Protein AF-X0YHH0-F1 (afdb_monomer_lite)

Foldseek 3Di:
DDPPDPDDFDKDWDADPVVRDTPDIDTDDFQDKDWDWDQDPPPRFIKIWIWTQHNVRDTHTDKMKTQAPDDPDDQCVQWDAPDVSIIMHD

Organism: NCBI:txid412755

Radius of gyration: 17.67 Å; chains: 1; bounding box: 38×37×54 Å

Sequence (90 aa):
MAYLGLYPLHILSIKDISNNKTVLQVATTPGDNLWIVFVNSVEGLPVADHFVVNDNYEILFTETIFQAPYAGYDHAERSEVLAPNTTKIS

Structure (mmCIF, N/CA/C/O backbone):
data_AF-X0YHH0-F1
#
_entry.id   AF-X0YHH0-F1
#
loop_
_atom_site.group_PDB
_atom_site.id
_atom_site.type_symbol
_atom_site.label_atom_id
_atom_site.label_alt_id
_atom_site.label_comp_id
_atom_site.label_asym_id
_atom_site.label_entity_id
_atom_site.label_seq_id
_atom_site.pdbx_PDB_ins_code
_atom_site.Cartn_x
_atom_site.Cartn_y
_atom_site.Cartn_z
_atom_site.occupancy
_atom_site.B_iso_or_equiv
_atom_site.auth_seq_id
_atom_site.auth_comp_id
_atom_site.auth_asym_id
_atom_site.auth_atom_id
_atom_site.pdbx_PDB_model_num
ATOM 1 N N . MET A 1 1 ? -19.314 -18.018 33.987 1.00 44.31 1 MET A N 1
ATOM 2 C CA . MET A 1 1 ? -18.332 -16.915 33.989 1.00 44.31 1 MET A CA 1
ATOM 3 C C . MET A 1 1 ? -18.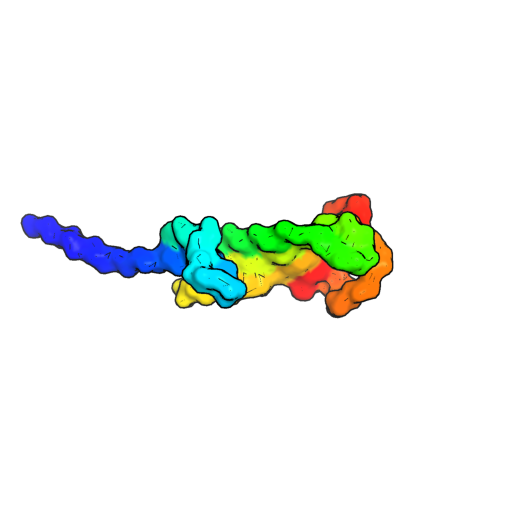047 -16.551 32.545 1.00 44.31 1 MET A C 1
ATOM 5 O O . MET A 1 1 ? -17.398 -17.328 31.861 1.00 44.31 1 MET A O 1
ATOM 9 N N . ALA A 1 2 ? -18.631 -15.461 32.050 1.00 48.16 2 ALA A N 1
ATOM 10 C CA . ALA A 1 2 ? -18.377 -14.983 30.695 1.00 48.16 2 ALA A CA 1
ATOM 11 C C . ALA A 1 2 ? -17.203 -13.999 30.754 1.00 48.16 2 ALA A C 1
ATOM 13 O O . ALA A 1 2 ? -17.328 -12.923 31.335 1.00 48.16 2 ALA A O 1
ATOM 14 N N . TYR A 1 3 ? -16.058 -14.391 30.201 1.00 53.94 3 TYR A N 1
ATOM 15 C CA . TYR A 1 3 ? -14.940 -13.482 29.982 1.00 53.94 3 TYR A CA 1
ATOM 16 C C . TYR A 1 3 ? -15.295 -12.590 28.788 1.00 53.94 3 TYR A C 1
ATOM 18 O O . TYR A 1 3 ? -15.108 -12.973 27.638 1.00 53.94 3 TYR A O 1
ATOM 26 N N . LEU A 1 4 ? -15.859 -11.413 29.057 1.00 54.09 4 LEU A N 1
ATOM 27 C CA . LEU A 1 4 ? -15.933 -10.327 28.080 1.00 54.09 4 LEU A CA 1
ATOM 28 C C . LEU A 1 4 ? -14.520 -9.752 27.923 1.00 54.09 4 LEU A C 1
ATOM 30 O O . LEU A 1 4 ? -14.148 -8.788 28.586 1.00 54.09 4 LEU A O 1
ATOM 34 N N . GLY A 1 5 ? -13.700 -10.406 27.101 1.00 58.78 5 GLY A N 1
ATOM 35 C CA . GLY A 1 5 ? -12.411 -9.866 26.688 1.00 58.78 5 GLY A CA 1
ATOM 36 C C . GLY A 1 5 ? -12.635 -8.686 25.747 1.00 58.78 5 GLY A C 1
ATOM 37 O O . GLY A 1 5 ? -13.074 -8.874 24.615 1.00 58.78 5 GLY A O 1
ATOM 38 N N . LEU A 1 6 ? -12.357 -7.470 26.217 1.00 66.81 6 LEU A N 1
ATOM 39 C CA . LEU A 1 6 ? -12.200 -6.298 25.359 1.00 66.81 6 LEU A CA 1
ATOM 40 C C . LEU A 1 6 ? -10.895 -6.474 24.576 1.00 66.81 6 LEU A C 1
ATOM 42 O O . LEU A 1 6 ? -9.814 -6.245 25.113 1.00 66.81 6 LEU A O 1
ATOM 46 N N . TYR A 1 7 ? -10.992 -6.919 23.325 1.00 70.31 7 TYR A N 1
ATOM 47 C CA . TYR A 1 7 ? -9.852 -6.899 22.413 1.00 70.31 7 TYR A CA 1
ATOM 48 C C . TYR A 1 7 ? -9.653 -5.470 21.894 1.00 70.31 7 TYR A C 1
ATOM 50 O O . TYR A 1 7 ? -10.640 -4.8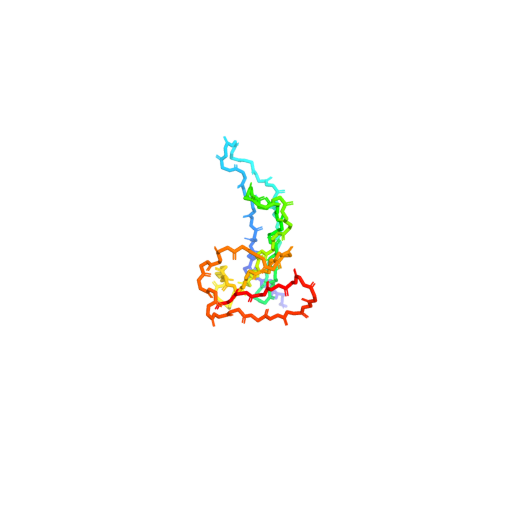32 21.512 1.00 70.31 7 TYR A O 1
ATOM 58 N N . PRO A 1 8 ? -8.415 -4.942 21.886 1.00 77.00 8 PRO A N 1
ATOM 59 C CA . PRO A 1 8 ? -8.151 -3.631 21.314 1.00 77.00 8 PRO A CA 1
ATOM 60 C C . PRO A 1 8 ? -8.477 -3.658 19.817 1.00 77.00 8 PRO A C 1
ATOM 62 O O . PRO A 1 8 ? -7.937 -4.463 19.062 1.00 77.00 8 PRO A O 1
ATOM 65 N N . LEU A 1 9 ? -9.397 -2.788 19.401 1.00 85.94 9 LEU A N 1
ATOM 66 C CA . LEU A 1 9 ? -9.737 -2.594 17.997 1.00 85.94 9 LEU A CA 1
ATOM 67 C C . LEU A 1 9 ? -8.809 -1.529 17.412 1.00 85.94 9 LEU A C 1
ATOM 69 O O . LEU A 1 9 ? -8.915 -0.353 17.765 1.00 85.94 9 LEU A O 1
ATOM 73 N N . HIS A 1 10 ? -7.926 -1.941 16.508 1.00 92.19 10 HIS A N 1
ATOM 74 C CA . HIS A 1 10 ? -7.081 -1.031 15.745 1.00 92.19 10 HIS A CA 1
ATOM 75 C C . HIS A 1 10 ? -7.772 -0.638 14.441 1.00 92.19 10 HIS A C 1
ATOM 77 O O . HIS A 1 10 ? -8.444 -1.447 13.797 1.00 92.19 10 HIS A O 1
ATOM 83 N N . ILE A 1 11 ? -7.626 0.631 14.072 1.00 94.50 11 ILE A N 1
ATOM 84 C CA . ILE A 1 11 ? -8.306 1.228 12.928 1.00 94.50 11 ILE A CA 1
ATOM 85 C C . ILE A 1 11 ? -7.270 1.894 12.030 1.00 94.50 11 ILE A C 1
ATOM 87 O O . ILE A 1 11 ? -6.542 2.780 12.479 1.00 94.50 11 ILE A O 1
ATOM 91 N N . LEU A 1 12 ? -7.277 1.531 10.750 1.00 94.25 12 LEU A N 1
ATOM 92 C CA . LEU A 1 12 ? -6.591 2.277 9.704 1.00 94.25 12 LEU A CA 1
ATOM 93 C C . LEU A 1 12 ? -7.536 3.365 9.180 1.00 94.25 12 LEU A C 1
ATOM 95 O O . LEU A 1 12 ? -8.681 3.079 8.817 1.00 94.25 12 LEU A O 1
ATOM 99 N N . SER A 1 13 ? -7.071 4.616 9.133 1.00 94.56 13 SER A N 1
ATOM 100 C CA . SER A 1 13 ? -7.857 5.741 8.615 1.00 94.56 13 SER A CA 1
ATOM 101 C C . SER A 1 13 ? -7.083 6.557 7.590 1.00 94.56 13 SER A C 1
ATOM 103 O O . SER A 1 13 ? -5.974 7.003 7.879 1.00 94.56 13 SER A O 1
ATOM 105 N N . ILE A 1 14 ? -7.709 6.838 6.449 1.00 93.56 14 ILE A N 1
ATOM 106 C CA . ILE A 1 14 ? -7.210 7.791 5.455 1.00 93.56 14 ILE A CA 1
ATOM 107 C C . ILE A 1 14 ? -8.020 9.071 5.600 1.00 93.56 14 ILE A C 1
ATOM 109 O O . ILE A 1 14 ? -9.253 9.043 5.550 1.00 93.56 14 ILE A O 1
ATOM 113 N N . LYS A 1 15 ? -7.330 10.194 5.796 1.00 95.88 15 LYS A N 1
ATOM 114 C CA . LYS A 1 15 ? -7.948 11.504 5.994 1.00 95.88 15 LYS A CA 1
ATOM 115 C C . LYS A 1 15 ? -7.476 12.471 4.924 1.00 95.88 15 LYS A C 1
ATOM 117 O O . LYS A 1 15 ? -6.283 12.587 4.665 1.00 95.88 15 LYS A O 1
ATOM 122 N N . ASP A 1 16 ? -8.427 13.189 4.354 1.00 94.19 16 ASP A N 1
ATOM 123 C CA . ASP A 1 16 ? -8.158 14.378 3.570 1.00 94.19 16 ASP A CA 1
ATOM 124 C C . ASP A 1 16 ? -7.859 15.528 4.539 1.00 94.19 16 ASP A C 1
ATOM 126 O O . ASP A 1 16 ? -8.733 16.013 5.262 1.00 94.19 16 ASP A O 1
ATOM 130 N N . ILE A 1 17 ? -6.594 15.941 4.584 1.00 94.62 17 ILE A N 1
ATOM 131 C CA . ILE A 1 17 ? -6.128 17.001 5.482 1.00 94.62 17 ILE A CA 1
ATOM 132 C C . ILE A 1 17 ? -6.609 18.394 5.058 1.00 94.62 17 ILE A C 1
ATOM 134 O O . ILE A 1 17 ? -6.615 19.300 5.887 1.00 94.62 17 ILE A O 1
ATOM 138 N N . SER A 1 18 ? -7.035 18.581 3.801 1.00 95.88 18 SER A N 1
ATOM 139 C CA . SER A 1 18 ? -7.477 19.888 3.295 1.00 95.88 18 SER A CA 1
ATOM 140 C C . SER A 1 18 ? -8.803 20.336 3.913 1.00 95.88 18 SER A C 1
ATOM 142 O O . SER A 1 18 ? -9.053 21.528 4.075 1.00 95.88 18 SER A O 1
ATOM 144 N N . ASN A 1 19 ? -9.645 19.371 4.288 1.00 94.75 19 ASN A N 1
ATOM 145 C CA . ASN A 1 19 ? -10.984 19.588 4.835 1.00 94.75 19 ASN A CA 1
ATOM 146 C C . ASN A 1 19 ? -11.262 18.747 6.098 1.00 94.75 19 ASN A C 1
ATOM 148 O O . ASN A 1 19 ? -12.391 18.730 6.588 1.00 94.75 19 ASN A O 1
ATOM 152 N N . ASN A 1 20 ? -10.242 18.069 6.635 1.00 92.38 20 ASN A N 1
ATOM 153 C CA . ASN A 1 20 ? -10.311 17.196 7.809 1.00 92.38 20 ASN A CA 1
ATOM 154 C C . ASN A 1 20 ? -11.375 16.082 7.700 1.00 92.38 20 ASN A C 1
ATOM 156 O O . ASN A 1 20 ? -11.971 15.670 8.699 1.00 92.38 20 ASN A O 1
ATOM 160 N N . LYS A 1 21 ? -11.642 15.594 6.483 1.00 96.44 21 LYS A N 1
ATOM 161 C CA . LYS A 1 21 ? -12.627 14.541 6.223 1.00 96.44 21 LYS A CA 1
ATOM 162 C C . LYS A 1 21 ? -11.962 13.169 6.210 1.00 96.44 21 LYS A C 1
ATOM 164 O O . LYS A 1 21 ? -10.991 12.941 5.495 1.00 96.44 21 LYS A O 1
ATOM 169 N N . THR A 1 22 ? -12.535 12.211 6.933 1.00 96.00 22 THR A N 1
ATOM 170 C CA . THR A 1 22 ? -12.160 10.799 6.787 1.00 96.00 22 THR A CA 1
ATOM 171 C C . THR A 1 22 ? -12.679 10.264 5.452 1.00 96.00 22 THR A C 1
ATOM 173 O O . THR A 1 22 ? -13.882 10.288 5.191 1.00 96.00 22 THR A O 1
ATOM 176 N N . VAL A 1 23 ? -11.766 9.795 4.605 1.00 94.81 23 VAL A N 1
ATOM 177 C CA . VAL A 1 23 ? -12.050 9.212 3.284 1.00 94.81 23 VAL A CA 1
ATOM 178 C C . VAL A 1 23 ? -12.272 7.706 3.397 1.00 94.81 23 VAL A C 1
ATOM 180 O O . VAL A 1 23 ? -13.161 7.162 2.748 1.00 94.81 23 VAL A O 1
ATOM 183 N N . LEU A 1 24 ? -11.491 7.044 4.251 1.00 93.75 24 LEU A N 1
ATOM 184 C CA . LEU A 1 24 ? -11.587 5.614 4.516 1.00 93.75 24 LEU A CA 1
ATOM 185 C C . LEU A 1 24 ? -11.334 5.355 5.997 1.00 93.75 24 LEU A C 1
ATOM 187 O O . LEU A 1 24 ? -10.460 5.981 6.599 1.00 93.75 24 LEU A O 1
ATOM 191 N N . GLN A 1 25 ? -12.077 4.413 6.567 1.00 95.31 25 GLN A N 1
ATOM 192 C CA . GLN A 1 25 ? -11.847 3.915 7.914 1.00 95.31 25 GLN A CA 1
ATOM 193 C C . GLN A 1 25 ? -12.209 2.435 7.969 1.00 95.31 25 GLN A C 1
ATOM 195 O O . GLN A 1 25 ? -13.348 2.073 7.677 1.00 95.31 25 GLN A O 1
ATOM 200 N N . VAL A 1 26 ? -11.249 1.591 8.330 1.00 94.12 26 VAL A N 1
ATOM 201 C CA . VAL A 1 26 ? -11.426 0.135 8.381 1.00 94.12 26 VAL A CA 1
ATOM 202 C C . VAL A 1 26 ? -10.744 -0.436 9.618 1.00 94.12 26 VAL A C 1
ATOM 204 O O . VAL A 1 26 ? -9.752 0.118 10.096 1.00 94.12 26 VAL A O 1
ATOM 207 N N . ALA A 1 27 ? -11.282 -1.535 10.150 1.00 94.50 27 ALA A N 1
ATOM 208 C CA . ALA A 1 27 ? -10.545 -2.342 11.118 1.00 94.50 27 ALA A CA 1
ATOM 209 C C . ALA A 1 27 ? -9.278 -2.887 10.456 1.00 94.50 27 ALA A C 1
ATOM 211 O O . ALA A 1 27 ? -9.317 -3.214 9.271 1.00 94.50 27 ALA A O 1
ATOM 212 N N . THR A 1 28 ? -8.181 -2.954 11.208 1.0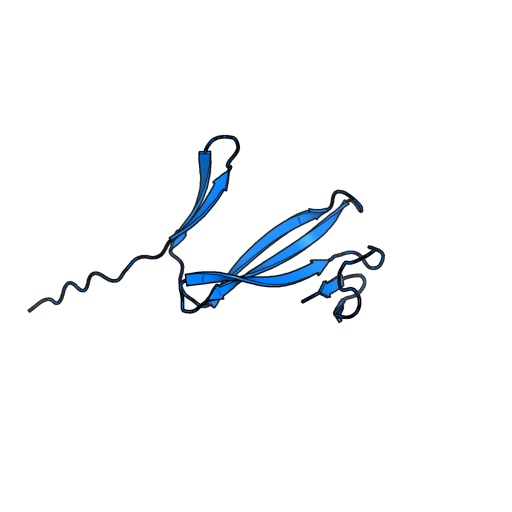0 94.56 28 THR A N 1
ATOM 213 C CA . THR A 1 28 ? -6.906 -3.442 10.680 1.00 94.56 28 THR A CA 1
ATOM 214 C C . THR A 1 28 ? -6.203 -4.391 11.639 1.00 94.56 28 THR A C 1
ATOM 216 O O . THR A 1 28 ? -6.354 -4.288 12.860 1.00 94.56 28 THR A O 1
ATOM 219 N N . THR A 1 29 ? -5.438 -5.308 11.065 1.00 94.81 29 THR A N 1
ATOM 220 C CA . THR A 1 29 ? -4.610 -6.302 11.741 1.00 94.81 29 THR A CA 1
ATOM 221 C C . THR A 1 29 ? -3.197 -6.332 11.151 1.00 94.81 29 THR A C 1
ATOM 223 O O . THR A 1 29 ? -3.017 -5.968 9.988 1.00 94.81 29 THR A O 1
ATOM 226 N N . PRO A 1 30 ? -2.178 -6.769 11.916 1.00 96.12 30 PRO A N 1
ATOM 227 C CA . PRO A 1 30 ? -0.842 -6.979 11.371 1.00 96.12 30 PRO A CA 1
ATOM 228 C C . PRO A 1 30 ? -0.865 -7.909 10.153 1.00 96.12 30 PRO A C 1
ATOM 230 O O . PRO A 1 30 ? -1.566 -8.922 10.147 1.00 96.12 30 PRO A O 1
ATOM 233 N N . GLY A 1 31 ? -0.101 -7.553 9.123 1.00 95.62 31 GLY A N 1
ATOM 234 C CA . GLY A 1 31 ? -0.076 -8.222 7.822 1.00 95.62 31 GLY A CA 1
ATOM 235 C C . GLY A 1 31 ? -1.068 -7.667 6.796 1.00 95.62 31 GLY A C 1
ATOM 236 O O . GLY A 1 31 ? -0.998 -8.058 5.630 1.00 95.62 31 GLY A O 1
ATOM 237 N N . ASP A 1 32 ? -1.963 -6.750 7.181 1.00 95.94 32 ASP A N 1
ATOM 238 C CA . ASP A 1 32 ? -2.831 -6.066 6.222 1.00 95.94 32 ASP A CA 1
ATOM 239 C C . ASP A 1 32 ? -2.003 -5.242 5.229 1.00 95.94 32 ASP A C 1
ATOM 241 O O . ASP A 1 32 ? -1.063 -4.538 5.607 1.00 95.94 32 ASP A O 1
ATOM 245 N N . ASN A 1 33 ? -2.404 -5.296 3.958 1.00 96.12 33 ASN A N 1
ATOM 246 C CA . ASN A 1 33 ? -1.757 -4.567 2.872 1.00 96.12 33 ASN A CA 1
ATOM 247 C C . ASN A 1 33 ? -2.549 -3.298 2.546 1.00 96.12 33 ASN A C 1
ATOM 249 O O . ASN A 1 33 ? -3.771 -3.337 2.375 1.00 96.12 33 ASN A O 1
ATOM 253 N N . LEU A 1 34 ? -1.840 -2.187 2.382 1.00 94.50 34 LEU A N 1
ATOM 254 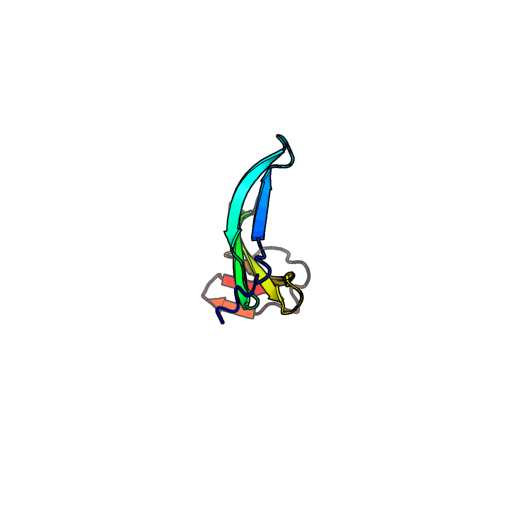C CA . LEU A 1 34 ? -2.364 -0.924 1.884 1.00 94.50 34 LEU A CA 1
ATOM 255 C C . LEU A 1 34 ? -1.665 -0.593 0.566 1.00 94.50 34 LEU A C 1
ATOM 257 O O . LEU A 1 34 ? -0.449 -0.434 0.521 1.00 94.50 34 LEU A O 1
ATOM 261 N N . TRP A 1 35 ? -2.458 -0.449 -0.492 1.00 94.38 35 TRP A N 1
ATOM 262 C CA . TRP A 1 35 ? -1.985 -0.043 -1.811 1.00 94.38 35 TRP A CA 1
ATOM 263 C C . TRP A 1 35 ? -2.496 1.354 -2.135 1.00 94.38 35 TRP A C 1
ATOM 265 O O . TRP A 1 35 ? -3.707 1.591 -2.129 1.00 94.38 35 TRP A O 1
ATOM 275 N N . ILE A 1 36 ? -1.583 2.273 -2.438 1.00 92.56 36 ILE A N 1
ATOM 276 C CA . ILE A 1 36 ? -1.920 3.615 -2.914 1.00 92.56 36 ILE A CA 1
ATOM 277 C C . ILE A 1 36 ? -1.554 3.684 -4.390 1.00 92.56 36 ILE A C 1
ATOM 279 O O . ILE A 1 36 ? -0.381 3.692 -4.745 1.00 92.56 36 ILE A O 1
ATOM 283 N N . VAL A 1 37 ? -2.573 3.725 -5.249 1.00 92.19 37 VAL A N 1
ATOM 284 C CA . VAL A 1 37 ? -2.399 3.785 -6.704 1.00 92.19 37 VAL A CA 1
ATOM 285 C C . VAL A 1 37 ? -2.755 5.177 -7.200 1.00 92.19 37 VAL A C 1
ATOM 287 O O . VAL A 1 37 ? -3.847 5.681 -6.929 1.00 92.19 37 VAL A O 1
ATOM 290 N N . PHE A 1 38 ? -1.845 5.794 -7.941 1.00 89.88 38 PHE A N 1
ATOM 291 C CA . PHE A 1 38 ? -2.018 7.134 -8.486 1.00 89.88 38 PHE A CA 1
ATOM 292 C C . PHE A 1 38 ? -1.345 7.258 -9.852 1.00 89.88 38 PHE A C 1
ATOM 294 O O . PHE A 1 38 ? -0.558 6.411 -10.263 1.00 89.88 38 PHE A O 1
ATOM 301 N N . VAL A 1 39 ? -1.685 8.317 -10.581 1.00 89.31 39 VAL A N 1
ATOM 302 C CA . VAL A 1 39 ? -1.030 8.655 -11.848 1.00 89.31 39 VAL A CA 1
ATOM 303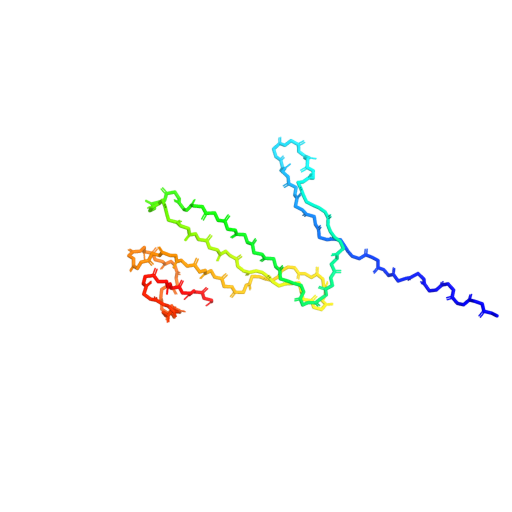 C C . VAL A 1 39 ? 0.087 9.643 -11.540 1.00 89.31 39 VAL A C 1
ATOM 305 O O . VAL A 1 39 ? -0.182 10.699 -10.961 1.00 89.31 39 VAL A O 1
ATOM 308 N N . ASN A 1 40 ? 1.333 9.319 -11.896 1.00 83.44 40 ASN A N 1
ATOM 309 C CA . ASN A 1 40 ? 2.431 10.258 -11.686 1.00 83.44 40 ASN A CA 1
ATOM 310 C C . ASN A 1 40 ? 2.285 11.475 -12.613 1.00 83.44 40 ASN A C 1
ATOM 312 O O . ASN A 1 40 ? 1.833 11.378 -13.752 1.00 83.44 40 ASN A O 1
ATOM 316 N N . SER A 1 41 ? 2.673 12.651 -12.128 1.00 79.44 41 SER A N 1
ATOM 317 C CA . SER A 1 41 ? 2.541 13.894 -12.898 1.00 79.44 41 SER A CA 1
ATOM 318 C C . SER A 1 41 ? 3.579 14.038 -14.012 1.00 79.44 41 SER A C 1
ATOM 320 O O . SER A 1 41 ? 3.373 14.830 -14.927 1.00 79.44 41 SER A O 1
ATOM 322 N N . VAL A 1 42 ? 4.692 13.302 -13.931 1.00 77.38 42 VAL A N 1
ATOM 323 C CA . VAL A 1 42 ? 5.815 13.419 -14.872 1.00 77.38 42 VAL A CA 1
ATOM 324 C C . VAL A 1 42 ? 5.523 12.678 -16.173 1.00 77.38 42 VAL A C 1
ATOM 326 O O . VAL A 1 42 ? 5.668 13.255 -17.246 1.00 77.38 42 VAL A O 1
ATOM 329 N N . GLU A 1 43 ? 5.092 11.419 -16.088 1.00 75.69 43 GLU A N 1
ATOM 330 C CA . GLU A 1 43 ? 4.888 10.567 -17.267 1.00 75.69 43 GLU A CA 1
ATOM 331 C C . GLU A 1 43 ? 3.408 10.296 -17.552 1.00 75.69 43 GLU A C 1
ATOM 333 O O . GLU A 1 43 ? 3.071 9.792 -18.621 1.00 75.69 43 GLU A O 1
ATOM 338 N N . GLY A 1 44 ? 2.509 10.648 -16.627 1.00 84.06 44 GLY A N 1
ATOM 339 C CA . GLY A 1 44 ? 1.087 10.346 -16.758 1.00 84.06 44 GLY A CA 1
ATOM 340 C C . GLY A 1 44 ? 0.796 8.850 -16.654 1.00 84.06 44 GLY A C 1
ATOM 341 O O . GLY A 1 44 ? -0.210 8.389 -17.193 1.00 84.06 44 GLY A O 1
ATOM 342 N N . LEU A 1 45 ? 1.671 8.090 -15.986 1.00 84.94 45 LEU A N 1
ATOM 343 C CA . LEU A 1 45 ? 1.598 6.635 -15.899 1.00 84.94 45 LEU A CA 1
ATOM 344 C C . LEU A 1 45 ? 1.223 6.171 -14.484 1.00 84.94 45 LEU A C 1
ATOM 346 O O . LEU A 1 45 ? 1.529 6.862 -13.504 1.00 84.94 45 LEU A O 1
ATOM 350 N N . PRO A 1 46 ? 0.538 5.018 -14.353 1.00 88.12 46 PRO A N 1
ATOM 351 C CA . PRO A 1 46 ? 0.196 4.464 -13.052 1.00 88.12 46 PRO A CA 1
ATOM 352 C C . PRO A 1 46 ? 1.433 4.099 -12.226 1.00 88.12 46 PRO A C 1
ATOM 354 O O . PRO A 1 46 ? 2.358 3.436 -12.706 1.00 88.12 46 PRO A O 1
ATOM 357 N N . VAL A 1 47 ? 1.390 4.484 -10.956 1.00 89.06 47 VAL A N 1
ATOM 358 C CA . VAL A 1 47 ? 2.338 4.116 -9.906 1.00 89.06 47 VAL A CA 1
ATOM 359 C C . VAL A 1 47 ? 1.547 3.547 -8.737 1.00 89.06 47 VAL A C 1
ATOM 361 O O . VAL A 1 47 ? 0.445 4.017 -8.441 1.00 89.06 47 VAL A O 1
ATOM 364 N N . ALA A 1 48 ? 2.087 2.513 -8.101 1.00 92.31 48 ALA A N 1
ATOM 365 C CA . ALA A 1 48 ? 1.485 1.874 -6.943 1.00 92.31 48 ALA A CA 1
ATOM 366 C C . ALA A 1 48 ? 2.500 1.768 -5.805 1.00 92.31 48 ALA A C 1
ATOM 368 O O . ALA A 1 48 ? 3.495 1.060 -5.938 1.00 92.31 48 ALA A O 1
ATOM 369 N N . ASP A 1 49 ? 2.217 2.430 -4.687 1.00 92.88 49 ASP A N 1
ATOM 370 C CA . ASP A 1 49 ? 2.976 2.271 -3.450 1.00 92.88 49 ASP A CA 1
ATOM 371 C C . ASP A 1 49 ? 2.336 1.194 -2.582 1.00 92.88 49 ASP A C 1
ATOM 373 O O . ASP A 1 49 ? 1.116 1.180 -2.373 1.00 92.88 49 ASP A O 1
ATOM 377 N N . HIS A 1 50 ? 3.177 0.310 -2.064 1.00 95.06 50 HIS A N 1
ATOM 378 C CA . HIS A 1 50 ? 2.790 -0.805 -1.223 1.00 95.06 50 HIS A CA 1
ATOM 379 C C . HIS A 1 50 ? 3.257 -0.580 0.212 1.00 95.06 50 HIS A C 1
ATOM 381 O O . HIS A 1 50 ? 4.444 -0.371 0.483 1.00 95.06 50 HIS A O 1
ATOM 387 N N . PHE A 1 51 ? 2.313 -0.685 1.140 1.00 96.44 51 PHE A N 1
ATOM 388 C CA . PHE A 1 51 ? 2.559 -0.635 2.568 1.00 96.44 51 PHE A CA 1
ATOM 389 C C . PHE A 1 51 ? 1.974 -1.858 3.269 1.00 96.44 51 PHE A C 1
ATOM 391 O O . PHE A 1 51 ? 0.938 -2.383 2.860 1.00 96.44 51 PHE A O 1
ATOM 398 N N . VAL A 1 52 ? 2.592 -2.243 4.380 1.00 97.38 52 VAL A N 1
ATOM 399 C CA . VAL A 1 52 ? 2.118 -3.303 5.275 1.00 97.38 52 VAL A CA 1
ATOM 400 C C . VAL A 1 52 ? 1.958 -2.757 6.686 1.00 97.38 52 VAL A C 1
ATOM 402 O O . VAL A 1 52 ? 2.778 -1.965 7.153 1.00 97.38 52 VAL A O 1
ATOM 405 N N . VAL A 1 53 ? 0.913 -3.200 7.382 1.00 96.62 53 VAL A N 1
ATOM 406 C CA . VAL A 1 53 ? 0.766 -2.977 8.824 1.00 96.62 53 VAL A CA 1
ATOM 407 C C . VAL A 1 53 ? 1.616 -4.004 9.570 1.00 96.62 53 VAL A C 1
ATOM 409 O O . VAL A 1 53 ? 1.392 -5.205 9.434 1.00 96.62 53 VAL A O 1
ATOM 412 N N . ASN A 1 54 ? 2.606 -3.560 10.343 1.00 95.88 54 ASN A N 1
ATOM 413 C CA . ASN A 1 54 ? 3.484 -4.466 11.091 1.00 95.88 54 ASN A CA 1
ATOM 414 C C . ASN A 1 54 ? 2.852 -4.949 12.413 1.00 95.88 54 ASN A C 1
ATOM 416 O O . ASN A 1 54 ? 1.757 -4.531 12.794 1.00 95.88 54 ASN A O 1
ATOM 420 N N . ASP A 1 55 ? 3.571 -5.799 13.151 1.00 94.62 55 ASP A N 1
ATOM 421 C CA . ASP A 1 55 ? 3.125 -6.341 14.446 1.00 94.62 55 ASP A CA 1
ATOM 422 C C . ASP A 1 55 ? 2.881 -5.267 15.523 1.00 94.62 55 ASP A C 1
ATOM 424 O O . ASP A 1 55 ? 2.122 -5.491 16.467 1.00 94.62 55 ASP A O 1
ATOM 428 N N . ASN A 1 56 ? 3.479 -4.082 15.367 1.00 94.81 56 ASN A N 1
ATOM 429 C CA . ASN A 1 56 ? 3.288 -2.927 16.243 1.00 94.81 56 ASN A CA 1
ATOM 430 C C . ASN A 1 56 ? 2.147 -2.002 15.777 1.00 94.81 56 ASN A C 1
ATOM 432 O O . ASN A 1 56 ? 1.958 -0.936 16.362 1.00 94.81 56 ASN A O 1
ATOM 436 N N . TYR A 1 57 ? 1.379 -2.391 14.751 1.00 93.06 57 TYR A N 1
ATOM 437 C CA . TYR A 1 57 ? 0.352 -1.571 14.096 1.00 93.06 57 TYR A CA 1
ATOM 438 C C . TYR A 1 57 ? 0.885 -0.278 13.456 1.00 93.06 57 TYR A C 1
ATOM 440 O O . TYR A 1 57 ? 0.162 0.711 13.314 1.00 93.06 57 TYR A O 1
ATOM 448 N N . GLU A 1 58 ? 2.150 -0.280 13.046 1.00 95.00 58 GLU A N 1
ATOM 449 C CA . GLU A 1 58 ? 2.771 0.798 12.283 1.00 95.00 58 GLU A CA 1
ATOM 450 C C . GLU A 1 58 ? 2.651 0.504 10.784 1.00 95.00 58 GLU A C 1
ATOM 452 O O . GLU A 1 58 ? 2.707 -0.649 10.355 1.00 95.00 58 GLU A O 1
ATOM 457 N N . ILE A 1 59 ? 2.506 1.555 9.977 1.00 95.25 59 ILE A N 1
ATOM 458 C CA . ILE A 1 59 ? 2.483 1.444 8.516 1.00 95.25 59 ILE A CA 1
ATOM 459 C C . ILE A 1 59 ? 3.929 1.469 8.022 1.00 95.25 59 ILE A C 1
ATOM 461 O O . ILE A 1 59 ? 4.622 2.473 8.192 1.00 95.25 59 ILE A O 1
ATOM 465 N N . LEU A 1 60 ? 4.374 0.383 7.399 1.00 96.12 60 LEU A N 1
ATOM 466 C CA . LEU A 1 60 ? 5.704 0.266 6.812 1.00 96.12 60 LEU A CA 1
ATOM 467 C C . LEU A 1 60 ? 5.619 0.316 5.291 1.00 96.12 60 LEU A C 1
ATOM 469 O O . LEU A 1 60 ? 4.855 -0.433 4.686 1.00 96.12 60 LEU A O 1
ATOM 473 N N . PHE A 1 61 ? 6.427 1.177 4.676 1.00 94.25 61 PHE A N 1
ATOM 474 C CA . PHE A 1 61 ? 6.647 1.151 3.232 1.00 94.25 61 PHE A CA 1
ATOM 475 C C . PHE A 1 61 ? 7.401 -0.122 2.845 1.00 94.25 61 PHE A C 1
ATOM 477 O O . PHE A 1 61 ? 8.359 -0.500 3.520 1.00 94.25 61 PHE A O 1
ATOM 484 N N . THR A 1 62 ? 6.961 -0.768 1.769 1.00 93.31 62 THR A N 1
ATOM 485 C CA . THR A 1 62 ? 7.566 -2.004 1.261 1.00 93.31 62 THR A CA 1
ATOM 486 C C . THR A 1 62 ? 8.223 -1.780 -0.092 1.00 93.31 62 THR A C 1
ATOM 488 O O . THR A 1 62 ? 9.390 -2.115 -0.272 1.00 93.31 62 THR A O 1
ATOM 491 N N . GLU A 1 63 ? 7.475 -1.237 -1.048 1.00 91.19 63 GLU A N 1
ATOM 492 C CA . GLU A 1 63 ? 7.926 -1.097 -2.430 1.00 91.19 63 GLU A CA 1
ATOM 493 C C . GLU A 1 63 ? 7.051 -0.108 -3.202 1.00 91.19 63 GLU A C 1
ATOM 495 O O . GLU A 1 63 ? 5.897 0.143 -2.844 1.00 91.19 63 GLU A O 1
ATOM 500 N N . THR A 1 64 ? 7.594 0.392 -4.307 1.00 90.69 64 THR A N 1
ATOM 501 C CA . THR A 1 64 ? 6.857 1.126 -5.334 1.00 90.69 64 THR A CA 1
ATOM 502 C C . THR A 1 64 ? 6.932 0.365 -6.652 1.00 90.69 64 THR A C 1
ATOM 504 O O . THR A 1 64 ? 8.008 -0.046 -7.091 1.00 90.69 64 THR A O 1
ATOM 507 N N . ILE A 1 65 ? 5.786 0.200 -7.310 1.00 89.62 65 ILE A N 1
ATOM 508 C CA . ILE A 1 65 ? 5.663 -0.402 -8.637 1.00 89.62 65 ILE A CA 1
ATOM 509 C C . ILE A 1 65 ? 5.339 0.695 -9.650 1.00 89.62 65 ILE A C 1
ATOM 511 O O . ILE A 1 65 ? 4.323 1.382 -9.546 1.00 89.62 65 ILE A O 1
ATOM 515 N N . PHE A 1 66 ? 6.181 0.814 -10.668 1.00 86.19 66 PHE A N 1
ATOM 516 C CA . PHE A 1 66 ? 6.051 1.756 -11.769 1.00 86.19 66 PHE A CA 1
ATOM 517 C C . PHE A 1 66 ? 5.647 1.029 -13.047 1.00 86.19 66 PHE A C 1
ATOM 519 O O . PHE A 1 66 ? 6.327 0.095 -13.475 1.00 86.19 66 PHE A O 1
ATOM 526 N N . GLN A 1 67 ? 4.590 1.499 -13.711 1.00 79.62 67 GLN A N 1
ATOM 527 C CA . GLN A 1 67 ? 4.270 1.099 -15.087 1.00 79.62 67 GLN A CA 1
ATOM 528 C C . GLN A 1 67 ? 4.969 2.000 -16.109 1.00 79.62 67 GLN A C 1
ATOM 530 O O . GLN A 1 67 ? 4.341 2.521 -17.030 1.00 79.62 67 GLN A O 1
ATOM 535 N N . ALA A 1 68 ? 6.271 2.215 -15.929 1.00 67.62 68 ALA A N 1
ATOM 536 C CA . ALA A 1 68 ? 7.080 2.973 -16.864 1.00 67.62 68 ALA A CA 1
ATOM 537 C C . ALA A 1 68 ? 8.509 2.403 -16.932 1.00 67.62 6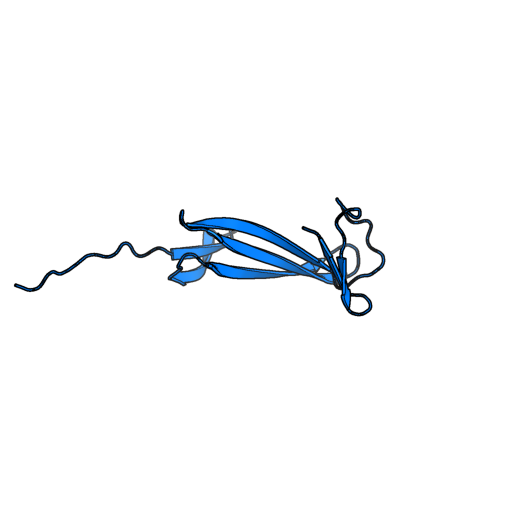8 ALA A C 1
ATOM 539 O O . ALA A 1 68 ? 9.117 2.095 -15.909 1.00 67.62 68 ALA A O 1
ATOM 540 N N . PRO A 1 69 ? 9.097 2.232 -18.120 1.00 59.84 69 PRO A N 1
ATOM 541 C CA . PRO A 1 69 ? 10.473 1.755 -18.249 1.00 59.84 69 PRO A CA 1
ATOM 542 C C . PRO A 1 69 ? 11.512 2.892 -18.317 1.00 59.84 69 PRO A C 1
ATOM 544 O O . PRO A 1 69 ? 12.701 2.596 -18.401 1.00 59.84 69 PRO A O 1
ATOM 547 N N . TYR A 1 70 ? 11.095 4.168 -18.315 1.00 61.62 70 TYR A N 1
ATOM 548 C CA . TYR A 1 70 ? 11.964 5.302 -18.674 1.00 61.62 70 TYR A CA 1
ATOM 549 C C . TYR A 1 70 ? 12.110 6.397 -17.609 1.00 61.62 70 TYR A C 1
ATOM 551 O O . TYR A 1 70 ? 12.875 7.337 -17.839 1.00 61.62 70 TYR A O 1
ATOM 559 N N . ALA A 1 71 ? 11.434 6.296 -16.462 1.00 58.78 71 ALA A N 1
ATOM 560 C CA . ALA A 1 71 ? 11.542 7.337 -15.451 1.00 58.78 71 ALA A CA 1
ATOM 561 C C . ALA A 1 71 ? 12.929 7.322 -14.787 1.00 58.78 71 ALA A C 1
ATOM 563 O O . ALA A 1 71 ? 13.527 6.274 -14.538 1.00 58.78 71 ALA A O 1
ATOM 564 N N . GLY A 1 72 ? 13.447 8.516 -14.494 1.00 61.38 72 GLY A N 1
ATOM 565 C CA . GLY A 1 72 ? 14.609 8.683 -13.628 1.00 61.38 72 GLY A CA 1
ATOM 566 C C . GLY A 1 72 ? 14.208 8.349 -12.197 1.00 61.38 72 GLY A C 1
ATOM 567 O O . GLY A 1 72 ? 13.748 9.227 -11.474 1.00 61.38 72 GLY A O 1
ATOM 568 N N . TYR A 1 73 ? 14.313 7.075 -11.830 1.00 69.56 73 TYR A N 1
ATOM 569 C CA . TYR A 1 73 ? 13.928 6.605 -10.507 1.00 69.56 73 TYR A CA 1
ATOM 570 C C . TYR A 1 73 ? 15.000 6.910 -9.465 1.00 69.56 73 TYR A C 1
ATOM 572 O O . TYR A 1 73 ? 16.176 6.593 -9.662 1.00 69.56 73 TYR A O 1
ATOM 580 N N . ASP A 1 74 ? 14.578 7.444 -8.320 1.00 63.81 74 ASP A N 1
ATOM 581 C CA . ASP A 1 74 ? 15.394 7.381 -7.112 1.00 63.81 74 ASP A CA 1
ATOM 582 C C . ASP A 1 74 ? 15.594 5.905 -6.735 1.00 63.81 74 ASP A C 1
ATOM 584 O O . ASP A 1 74 ? 14.669 5.096 -6.820 1.00 63.81 74 ASP A O 1
ATOM 588 N N . HIS A 1 75 ? 16.820 5.537 -6.361 1.00 70.88 75 HIS A N 1
ATOM 589 C CA . HIS A 1 75 ? 17.214 4.153 -6.074 1.00 70.88 75 HIS A CA 1
ATOM 590 C C . HIS A 1 75 ? 17.039 3.157 -7.236 1.00 70.88 75 HIS A C 1
ATOM 592 O O . HIS A 1 75 ? 16.801 1.968 -7.010 1.00 70.88 75 HIS A O 1
ATOM 598 N N . ALA A 1 76 ? 17.201 3.608 -8.488 1.00 72.00 76 ALA A N 1
ATOM 599 C CA . ALA A 1 76 ? 17.148 2.750 -9.677 1.00 72.00 76 ALA A CA 1
ATOM 600 C C . ALA A 1 76 ? 18.062 1.507 -9.594 1.00 72.00 76 ALA A C 1
ATOM 602 O O . ALA A 1 76 ? 17.772 0.486 -10.218 1.00 72.00 76 ALA A O 1
ATOM 603 N N . GLU A 1 77 ? 19.143 1.549 -8.808 1.00 79.44 77 GLU A N 1
ATOM 604 C CA . GLU A 1 77 ? 20.022 0.403 -8.549 1.00 79.44 77 GLU A CA 1
ATOM 605 C C . GLU A 1 77 ? 19.330 -0.776 -7.846 1.00 79.44 77 GLU A C 1
ATOM 607 O O . GLU A 1 77 ? 19.821 -1.900 -7.920 1.00 79.44 77 GLU A O 1
ATOM 612 N N . ARG A 1 78 ? 18.194 -0.536 -7.181 1.00 80.94 78 ARG A N 1
ATOM 613 C CA . ARG A 1 78 ? 17.367 -1.554 -6.513 1.00 80.94 78 ARG A CA 1
ATOM 614 C C . ARG A 1 78 ? 16.179 -2.003 -7.360 1.00 80.94 78 ARG A C 1
ATOM 616 O O . ARG A 1 78 ? 15.263 -2.641 -6.846 1.00 80.94 78 ARG A O 1
ATOM 623 N N . SER A 1 79 ? 16.170 -1.637 -8.640 1.00 82.69 79 SER A N 1
ATOM 624 C CA . SER A 1 79 ? 15.064 -1.959 -9.530 1.00 82.69 79 SER A CA 1
ATOM 625 C C . SER A 1 79 ? 15.028 -3.439 -9.913 1.00 82.69 79 SER A C 1
ATOM 627 O O . SER A 1 79 ? 16.042 -4.057 -10.240 1.00 82.69 79 SER A O 1
ATOM 629 N N . GLU A 1 80 ? 13.823 -3.997 -9.916 1.00 84.38 80 GLU A N 1
ATOM 630 C CA . GLU A 1 80 ? 13.522 -5.339 -10.403 1.00 84.38 80 GLU A CA 1
ATOM 631 C C . GLU A 1 80 ? 12.430 -5.252 -11.477 1.00 84.38 80 GLU A C 1
ATOM 633 O O . GLU A 1 80 ? 11.379 -4.642 -11.269 1.00 84.38 80 GLU A O 1
ATOM 638 N N . VAL A 1 81 ? 12.661 -5.862 -12.642 1.00 84.25 81 VAL A N 1
ATOM 639 C CA . VAL A 1 81 ? 11.660 -5.918 -13.717 1.00 84.25 81 VAL A CA 1
ATOM 640 C C . VAL A 1 81 ? 10.668 -7.036 -13.410 1.00 84.25 81 VAL A C 1
ATOM 642 O O . VAL A 1 81 ? 11.025 -8.211 -13.455 1.00 84.25 81 VAL A O 1
ATOM 645 N N . LEU A 1 82 ? 9.415 -6.673 -13.135 1.00 83.75 82 LEU A N 1
ATOM 646 C CA . LEU A 1 82 ? 8.344 -7.634 -12.851 1.00 83.75 82 LEU A CA 1
ATOM 647 C C . LEU A 1 82 ? 7.663 -8.142 -14.127 1.00 83.75 82 LEU A C 1
ATOM 649 O O . LEU A 1 82 ? 7.246 -9.296 -14.204 1.00 83.75 82 LEU A O 1
ATOM 653 N N . ALA A 1 83 ? 7.525 -7.271 -15.126 1.00 82.44 83 ALA A N 1
ATOM 654 C CA . ALA A 1 83 ? 6.880 -7.554 -16.405 1.00 82.44 83 ALA A CA 1
ATOM 655 C C . ALA A 1 83 ? 7.349 -6.534 -17.461 1.00 82.44 83 ALA A C 1
ATOM 657 O O . ALA A 1 83 ? 7.993 -5.543 -17.104 1.00 82.44 83 ALA A O 1
ATOM 658 N N . PRO A 1 84 ? 7.032 -6.712 -18.761 1.00 80.00 84 PRO A N 1
ATOM 659 C CA . PRO A 1 84 ? 7.317 -5.691 -19.765 1.00 80.00 84 PRO A CA 1
ATOM 660 C C . PRO A 1 84 ? 6.790 -4.320 -19.324 1.00 80.00 84 PRO A C 1
ATOM 662 O O . PRO A 1 84 ? 5.613 -4.181 -18.993 1.00 80.00 84 PRO A O 1
ATOM 665 N N . ASN A 1 85 ? 7.671 -3.316 -19.307 1.00 78.12 85 ASN A N 1
ATOM 666 C CA . ASN A 1 85 ? 7.376 -1.940 -18.886 1.00 78.12 85 ASN A CA 1
ATOM 667 C C . ASN A 1 85 ? 6.887 -1.787 -17.433 1.00 78.12 85 ASN A C 1
ATOM 669 O O . ASN A 1 85 ? 6.302 -0.760 -17.102 1.00 78.12 85 ASN A O 1
ATOM 673 N N . THR A 1 86 ? 7.105 -2.792 -16.579 1.00 80.31 86 THR A N 1
ATOM 674 C CA . THR A 1 86 ? 6.724 -2.761 -15.163 1.00 80.31 86 THR A CA 1
ATOM 675 C C . THR A 1 86 ? 7.939 -3.033 -14.289 1.00 80.31 86 THR A C 1
ATOM 677 O O . THR A 1 86 ? 8.516 -4.123 -14.336 1.00 80.31 86 THR A O 1
ATOM 680 N N . THR A 1 87 ? 8.292 -2.052 -13.467 1.00 83.31 87 THR A N 1
ATOM 681 C CA . THR A 1 87 ? 9.485 -2.070 -12.619 1.00 83.31 87 THR A CA 1
ATOM 682 C C . THR A 1 87 ? 9.095 -1.852 -11.167 1.00 83.31 87 THR A C 1
ATOM 684 O O . THR A 1 87 ? 8.229 -1.038 -10.867 1.00 83.31 87 THR A O 1
ATOM 687 N N . LYS A 1 88 ? 9.748 -2.568 -10.263 1.00 85.12 88 LYS A N 1
ATOM 688 C CA . LYS A 1 88 ? 9.572 -2.494 -8.815 1.00 85.12 88 LYS A CA 1
ATOM 689 C C . LYS A 1 88 ? 10.831 -1.933 -8.172 1.00 85.12 88 LYS A C 1
ATOM 691 O O . LYS A 1 88 ? 11.923 -2.293 -8.602 1.00 85.12 88 LYS A O 1
ATOM 696 N N . ILE A 1 89 ? 10.685 -1.088 -7.157 1.00 83.25 89 ILE A N 1
ATOM 697 C CA . ILE A 1 89 ? 11.794 -0.515 -6.384 1.00 83.25 89 ILE A CA 1
ATOM 698 C C . ILE A 1 89 ? 11.469 -0.641 -4.892 1.00 83.25 89 ILE A C 1
ATOM 700 O O . ILE A 1 89 ? 10.364 -0.291 -4.482 1.00 83.25 89 ILE A O 1
ATOM 704 N N . SER A 1 90 ? 12.421 -1.148 -4.101 1.00 82.12 90 SER A N 1
ATOM 705 C CA . SER A 1 90 ? 12.297 -1.413 -2.653 1.00 82.12 90 SER A CA 1
ATOM 706 C C . SER A 1 90 ? 13.494 -0.899 -1.856 1.00 82.12 90 SER A C 1
ATOM 708 O O . SER A 1 90 ? 14.639 -1.127 -2.316 1.00 82.12 90 SER A O 1
#

pLDDT: mean 84.95, std 12.76, range [44.31, 97.38]

Secondary structure (DSSP, 8-state):
----------EEEEEETTTTEEEEEEE--TT-EEEEEEE-TTT--EEEEEEEE-TTS-EEEEEEEES-SS---TTGGGEEEEETTEEEE-